Protein AF-A0AAE2Y1X1-F1 (afdb_monomer_lite)

Structure (mmCIF, N/CA/C/O backbone):
data_AF-A0AAE2Y1X1-F1
#
_entry.id   AF-A0AAE2Y1X1-F1
#
loop_
_atom_site.group_PDB
_atom_site.id
_atom_site.type_symbol
_atom_site.label_atom_id
_atom_site.label_alt_id
_atom_site.label_comp_id
_atom_site.label_asym_id
_atom_site.label_entity_id
_atom_site.label_seq_id
_atom_site.pdbx_PDB_ins_code
_atom_site.Cartn_x
_atom_site.Cartn_y
_atom_site.Cartn_z
_atom_site.occupancy
_atom_site.B_iso_or_equiv
_atom_site.auth_seq_id
_atom_site.auth_comp_id
_atom_site.auth_asym_id
_atom_site.auth_atom_id
_atom_site.pdbx_PDB_model_num
ATOM 1 N N . MET A 1 1 ? -14.591 5.695 -1.177 1.00 45.69 1 MET A N 1
ATOM 2 C CA . MET A 1 1 ? -13.994 4.450 -1.699 1.00 45.69 1 MET A CA 1
ATOM 3 C C . MET A 1 1 ? -14.751 3.327 -1.043 1.00 45.69 1 MET A C 1
ATOM 5 O O . MET A 1 1 ? -14.670 3.213 0.176 1.00 45.69 1 MET A O 1
ATOM 9 N N . ASP A 1 2 ? -15.516 2.569 -1.817 1.00 60.25 2 ASP A N 1
ATOM 10 C CA . ASP A 1 2 ? -16.174 1.375 -1.295 1.00 60.25 2 ASP A CA 1
ATOM 11 C C . ASP A 1 2 ? -15.090 0.393 -0.836 1.00 60.25 2 ASP A C 1
ATOM 13 O O . ASP A 1 2 ? -14.048 0.282 -1.479 1.00 60.25 2 ASP A O 1
ATOM 17 N N . GLY A 1 3 ? -15.280 -0.240 0.322 1.00 69.50 3 GLY A N 1
ATOM 18 C CA . GLY A 1 3 ? -14.400 -1.310 0.797 1.00 69.50 3 GLY A CA 1
ATOM 19 C C . GLY A 1 3 ? -13.043 -0.896 1.380 1.00 69.50 3 GLY A C 1
ATOM 20 O O . GLY A 1 3 ? -12.193 -1.764 1.552 1.00 69.50 3 GLY A O 1
ATOM 21 N N . ALA A 1 4 ? -12.792 0.377 1.705 1.00 80.62 4 ALA A N 1
ATOM 22 C CA . ALA A 1 4 ? -11.567 0.742 2.423 1.00 80.62 4 ALA A CA 1
ATOM 23 C C . ALA A 1 4 ? -11.585 0.177 3.858 1.00 80.62 4 ALA A C 1
ATOM 25 O O . ALA A 1 4 ? -12.526 0.404 4.612 1.00 80.62 4 ALA A O 1
ATOM 26 N N . LEU A 1 5 ? -10.513 -0.510 4.263 1.00 89.88 5 LEU A N 1
ATOM 27 C CA . LEU A 1 5 ? -10.330 -0.973 5.645 1.00 89.88 5 LEU A CA 1
ATOM 28 C C . LEU A 1 5 ? -9.773 0.121 6.560 1.00 89.88 5 LEU A C 1
ATOM 30 O O . LEU A 1 5 ? -9.231 -0.202 7.597 1.00 89.88 5 LEU A O 1
ATOM 34 N N . LEU A 1 6 ? -9.839 1.390 6.166 1.00 89.06 6 LEU A N 1
ATOM 35 C CA . LEU A 1 6 ? -9.292 2.540 6.881 1.00 89.06 6 LEU A CA 1
ATOM 36 C C . LEU A 1 6 ? -10.053 3.799 6.451 1.00 89.06 6 LEU A C 1
ATOM 38 O O . LEU A 1 6 ? -10.408 3.902 5.272 1.00 89.06 6 LEU A O 1
ATOM 42 N N . PRO A 1 7 ? -10.196 4.809 7.328 1.00 88.25 7 PRO A N 1
ATOM 43 C CA . PRO A 1 7 ? -10.605 6.142 6.900 1.00 88.25 7 PRO A CA 1
ATOM 44 C C . PRO A 1 7 ? -9.645 6.722 5.855 1.00 88.25 7 PRO A C 1
ATOM 46 O O . PRO A 1 7 ? -8.428 6.478 5.882 1.00 88.25 7 PRO A O 1
ATOM 49 N N . LEU A 1 8 ? -10.174 7.537 4.944 1.00 83.62 8 LEU A N 1
ATOM 50 C CA . LEU A 1 8 ? -9.336 8.271 4.005 1.00 83.62 8 LEU A CA 1
ATOM 51 C C . LEU A 1 8 ? -8.667 9.441 4.727 1.00 83.62 8 LEU A C 1
ATOM 53 O O . LEU A 1 8 ? -9.225 10.033 5.648 1.00 83.62 8 LEU A O 1
ATOM 57 N N . ALA A 1 9 ? -7.477 9.833 4.272 1.00 82.19 9 ALA A N 1
ATOM 58 C CA . ALA A 1 9 ? -6.801 11.010 4.821 1.00 82.19 9 ALA A CA 1
ATOM 59 C C . ALA A 1 9 ? -7.646 12.292 4.690 1.00 82.19 9 ALA A C 1
ATOM 61 O O . ALA A 1 9 ? -7.560 13.165 5.547 1.00 82.19 9 ALA A O 1
ATOM 62 N N . SER A 1 10 ? -8.487 12.379 3.653 1.00 84.19 10 SER A N 1
ATOM 63 C CA . SER A 1 10 ? -9.449 13.468 3.450 1.00 84.19 10 SER A CA 1
ATOM 64 C C . SER A 1 10 ? -10.576 13.500 4.478 1.00 84.19 10 SER A C 1
ATOM 66 O O . SER A 1 10 ? -11.182 14.549 4.668 1.00 84.19 10 SER A O 1
ATOM 68 N N . ASP A 1 11 ? -10.863 12.371 5.127 1.00 87.00 11 ASP A N 1
ATOM 69 C CA . ASP A 1 11 ? -11.962 12.256 6.088 1.00 87.00 11 ASP A CA 1
ATOM 70 C C . ASP A 1 11 ? -11.542 12.743 7.478 1.00 87.00 11 ASP A C 1
ATOM 72 O O . ASP A 1 11 ? -12.390 12.936 8.349 1.00 87.00 11 ASP A O 1
ATOM 76 N N . ARG A 1 12 ? -10.235 12.945 7.699 1.00 90.00 12 ARG A N 1
ATOM 77 C CA . ARG A 1 12 ? -9.686 13.434 8.961 1.00 90.00 12 ARG A CA 1
ATOM 78 C C . ARG A 1 12 ? -9.940 14.942 9.087 1.00 90.00 12 ARG A C 1
ATOM 80 O O . ARG A 1 12 ? -9.318 15.726 8.368 1.00 90.00 12 ARG A O 1
ATOM 87 N N . PRO A 1 13 ? -10.808 15.386 10.010 1.00 92.06 13 PRO A N 1
ATOM 88 C CA . PRO A 1 13 ? -11.173 16.791 10.110 1.00 92.06 13 PRO A CA 1
ATOM 89 C C . PRO A 1 13 ? -10.088 17.611 10.818 1.00 92.06 13 PRO A C 1
ATOM 91 O O . PRO A 1 13 ? -9.461 17.150 11.771 1.00 92.06 13 PRO A O 1
ATOM 94 N N . SER A 1 14 ? -9.935 18.874 10.414 1.00 89.88 14 SER A N 1
ATOM 95 C CA . SER A 1 14 ? -9.089 19.850 11.123 1.00 89.88 14 SER A CA 1
ATOM 96 C C . SER A 1 14 ? -9.790 20.484 12.332 1.00 89.88 14 SER A C 1
ATOM 98 O O . SER A 1 14 ? -9.133 20.994 13.233 1.00 89.88 14 SER A O 1
ATOM 100 N N . SER A 1 15 ? -11.129 20.476 12.357 1.00 93.94 15 SER A N 1
ATOM 101 C CA . SER A 1 15 ? -11.924 21.050 13.450 1.00 93.94 15 SER A CA 1
ATOM 102 C C . SER A 1 15 ? -11.880 20.151 14.693 1.00 93.94 15 SER A C 1
ATOM 104 O O . SER A 1 15 ? -12.284 18.990 14.590 1.00 93.94 15 SER A O 1
ATOM 106 N N . PRO A 1 16 ? -11.505 20.668 15.881 1.00 91.12 16 PRO A N 1
ATOM 107 C CA . PRO A 1 16 ? -11.473 19.880 17.117 1.00 91.12 16 PRO A CA 1
ATOM 108 C C . PRO A 1 16 ? -12.822 19.244 17.483 1.00 91.12 16 PRO A C 1
ATOM 110 O O . PRO A 1 16 ? -12.874 18.129 17.998 1.00 91.12 16 PRO A O 1
ATOM 113 N N . LEU A 1 17 ? -13.933 19.931 17.189 1.00 92.62 17 LEU A N 1
ATOM 114 C CA . LEU A 1 17 ? -15.278 19.422 17.465 1.00 92.62 17 LEU A CA 1
ATOM 115 C C . LEU A 1 17 ? -15.610 18.207 16.590 1.00 92.62 17 LEU A C 1
ATOM 117 O O . LEU A 1 17 ? -16.161 17.218 17.074 1.00 92.62 17 LEU A O 1
ATOM 121 N N . LEU A 1 18 ? -15.273 18.279 15.300 1.00 94.00 18 LEU A N 1
ATOM 122 C CA . LEU A 1 18 ? -15.485 17.175 14.365 1.00 94.00 18 LEU A CA 1
ATOM 123 C C . LEU A 1 18 ? -14.487 16.043 14.604 1.00 94.00 18 LEU A C 1
ATOM 125 O O . LEU A 1 18 ? -14.841 14.881 14.417 1.00 94.00 18 LEU A O 1
ATOM 129 N N . PHE A 1 19 ? -13.283 16.363 15.081 1.00 92.94 19 PHE A N 1
ATOM 130 C CA . PHE A 1 19 ? -12.273 15.370 15.427 1.00 92.94 19 PHE A CA 1
ATOM 131 C C . PHE A 1 19 ? -12.780 14.390 16.489 1.00 92.94 19 PHE A C 1
ATOM 133 O O . PHE A 1 19 ? -12.656 13.188 16.295 1.00 92.94 19 PHE A O 1
ATOM 140 N N . LYS A 1 20 ? -13.497 14.862 17.518 1.00 93.12 20 LYS A N 1
ATOM 141 C CA . LYS A 1 20 ? -14.139 13.971 18.509 1.00 93.12 20 LYS A CA 1
ATOM 142 C C . LYS A 1 20 ? -15.108 12.961 17.886 1.00 93.12 20 LYS A C 1
ATOM 144 O O . LYS A 1 20 ? -15.224 11.830 18.350 1.00 93.12 20 LYS A O 1
ATOM 149 N N . LYS A 1 21 ? -15.834 13.355 16.834 1.00 94.31 21 LYS A N 1
ATOM 150 C CA . LYS A 1 21 ? -16.718 12.433 16.099 1.00 94.31 21 LYS A CA 1
ATOM 151 C C . LYS A 1 21 ? -15.908 11.453 15.251 1.00 94.31 21 LYS A C 1
ATOM 153 O O . LYS A 1 21 ? -16.242 10.273 15.209 1.00 94.31 21 LYS A O 1
ATOM 158 N N . TYR A 1 22 ? -14.837 11.926 14.622 1.00 94.38 22 TYR A N 1
ATOM 159 C CA . TYR A 1 22 ? -13.900 11.094 13.870 1.00 94.38 22 TYR A CA 1
ATOM 160 C C . TYR A 1 22 ? -13.203 10.048 14.760 1.00 94.38 22 TYR A C 1
ATOM 162 O O . TYR A 1 22 ? -13.084 8.896 14.354 1.00 94.38 22 TYR A O 1
ATOM 170 N N . GLU A 1 23 ? -12.857 10.372 16.008 1.00 93.94 23 GLU A N 1
ATOM 171 C CA . GLU A 1 23 ? -12.322 9.392 16.967 1.00 93.94 23 GLU A CA 1
ATOM 172 C C . GLU A 1 23 ? -13.289 8.223 17.211 1.00 93.94 23 GLU A C 1
ATOM 174 O O . GLU A 1 23 ? -12.863 7.083 17.385 1.00 93.94 23 GLU A O 1
ATOM 179 N N . ASN A 1 24 ? -14.603 8.465 17.182 1.00 94.88 24 ASN A N 1
ATOM 180 C CA . ASN A 1 24 ? -15.582 7.382 17.284 1.00 94.88 24 ASN A CA 1
ATOM 181 C C . ASN A 1 24 ? -15.581 6.493 16.034 1.00 94.88 24 ASN A C 1
ATOM 183 O O . ASN A 1 24 ? -15.725 5.280 16.159 1.00 94.88 24 ASN A O 1
ATOM 187 N N . VAL A 1 25 ? -15.367 7.066 14.846 1.00 94.12 25 VAL A N 1
ATOM 188 C CA . VAL A 1 25 ? -15.192 6.294 13.605 1.00 94.12 25 VAL A CA 1
ATOM 189 C C . VAL A 1 25 ? -13.949 5.412 13.706 1.00 94.12 25 VAL A C 1
ATOM 191 O O . VAL A 1 25 ? -14.024 4.217 13.436 1.00 94.12 25 VAL A O 1
ATOM 194 N N . ILE A 1 26 ? -12.833 5.965 14.181 1.00 94.69 26 ILE A N 1
ATOM 195 C CA . ILE A 1 26 ? -11.598 5.215 14.436 1.00 94.69 26 ILE A CA 1
ATOM 196 C C . ILE A 1 26 ? -11.845 4.039 15.392 1.00 94.69 26 ILE A C 1
ATOM 198 O O . ILE A 1 26 ? -11.485 2.905 15.079 1.00 94.69 26 ILE A O 1
ATOM 202 N N . LYS A 1 27 ? -12.549 4.265 16.507 1.00 95.19 27 LYS A N 1
ATOM 203 C CA . LYS A 1 27 ? -12.915 3.197 17.455 1.00 95.19 27 LYS A CA 1
ATOM 204 C C . LYS A 1 27 ? -13.771 2.098 16.818 1.00 95.19 27 LYS A C 1
ATOM 206 O O . LYS A 1 27 ? -13.637 0.936 17.197 1.00 95.19 27 LYS A O 1
ATOM 211 N N . LEU A 1 28 ? -14.640 2.434 15.863 1.00 95.50 28 LEU A N 1
ATOM 212 C CA . LEU A 1 28 ? -15.429 1.439 15.128 1.00 95.50 28 LEU A CA 1
ATOM 213 C C . LEU A 1 28 ? -14.548 0.567 14.225 1.00 95.50 28 LEU A C 1
ATOM 215 O O . LEU A 1 28 ? -14.726 -0.652 14.224 1.00 95.50 28 LEU A O 1
ATOM 219 N N . TYR A 1 29 ? -13.569 1.154 13.528 1.00 94.75 29 TYR A N 1
ATOM 220 C CA . TYR A 1 29 ? -12.572 0.393 12.764 1.00 94.75 29 TYR A CA 1
ATOM 221 C C . TYR A 1 29 ? -11.771 -0.547 13.668 1.00 94.75 29 TYR A C 1
ATOM 223 O O . TYR A 1 29 ? -11.677 -1.740 13.394 1.00 94.75 29 TYR A O 1
ATOM 231 N N . GLU A 1 30 ? -11.260 -0.052 14.794 1.00 95.38 30 GLU A N 1
ATOM 232 C CA . GLU A 1 30 ? -10.505 -0.893 15.727 1.00 95.38 30 GLU A CA 1
ATOM 233 C C . GLU A 1 30 ? -11.345 -2.020 16.332 1.00 95.38 30 GLU A C 1
ATOM 235 O O . GLU A 1 30 ? -10.853 -3.133 16.520 1.00 95.38 30 GLU A O 1
ATOM 240 N N . LYS A 1 31 ? -12.627 -1.759 16.618 1.00 96.88 31 LYS A N 1
ATOM 241 C CA . LYS A 1 31 ? -13.560 -2.797 17.063 1.00 96.88 31 LYS A CA 1
ATOM 242 C C . LYS A 1 31 ? -13.741 -3.867 15.986 1.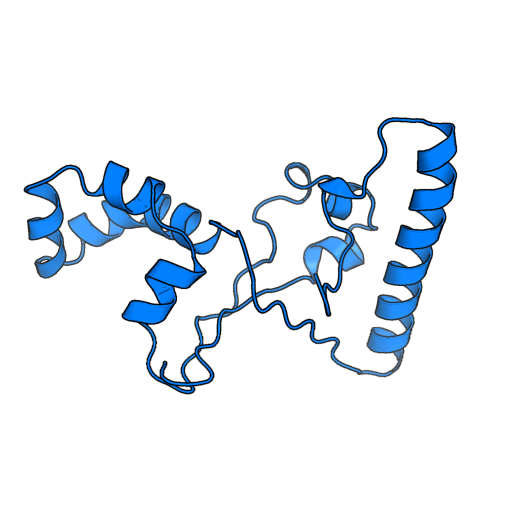00 96.88 31 LYS A C 1
ATOM 244 O O . LYS A 1 31 ? -13.716 -5.049 16.320 1.00 96.88 31 LYS A O 1
ATOM 249 N N . LEU A 1 32 ? -13.887 -3.473 14.720 1.00 95.50 32 LEU A N 1
ATOM 250 C CA . LEU A 1 32 ? -13.969 -4.403 13.591 1.00 95.50 32 LEU A CA 1
ATOM 251 C C . LEU A 1 32 ? -12.701 -5.263 13.485 1.00 95.50 32 LEU A C 1
ATOM 253 O O . LEU A 1 32 ? -12.807 -6.485 13.359 1.00 95.50 32 LEU A O 1
ATOM 257 N N . TYR A 1 33 ? -11.515 -4.655 13.589 1.00 95.81 33 TYR A N 1
ATOM 258 C CA . TYR A 1 33 ? -10.249 -5.394 13.551 1.00 95.81 33 TYR A CA 1
ATOM 259 C C . TYR A 1 33 ? -10.141 -6.382 14.706 1.00 95.81 33 TYR A C 1
ATOM 261 O O . TYR A 1 33 ? -9.799 -7.542 14.484 1.00 95.81 33 TYR A O 1
ATOM 269 N N . LYS A 1 34 ? -10.481 -5.945 15.924 1.00 96.56 34 LYS A N 1
ATOM 270 C CA . LYS A 1 34 ? -10.449 -6.798 17.110 1.00 96.56 34 LYS A CA 1
ATOM 271 C C . LYS A 1 34 ? -11.380 -7.995 16.963 1.00 96.56 34 LYS A C 1
ATOM 273 O O . LYS A 1 34 ? -10.925 -9.119 17.116 1.00 9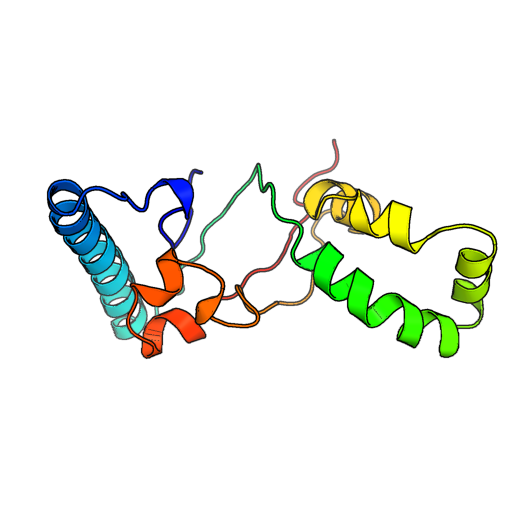6.56 34 LYS A O 1
ATOM 278 N N . VAL A 1 35 ? -12.650 -7.766 16.627 1.00 97.94 35 VAL A N 1
ATOM 279 C CA . VAL A 1 35 ? -13.629 -8.852 16.456 1.00 97.94 35 VAL A CA 1
ATOM 280 C C . VAL A 1 35 ? -13.164 -9.834 15.385 1.00 97.94 35 VAL A C 1
ATOM 282 O O . VAL A 1 35 ? -13.236 -11.040 15.594 1.00 97.94 35 VAL A O 1
ATOM 285 N N . SER A 1 36 ? -12.637 -9.340 14.266 1.00 96.62 36 SER A N 1
ATOM 286 C CA . SER A 1 36 ? -12.159 -10.210 13.188 1.00 96.62 36 SER A CA 1
ATOM 287 C C . SER A 1 36 ? -10.937 -11.020 13.621 1.00 96.62 36 SER A C 1
ATOM 289 O O . SER A 1 36 ? -10.906 -12.233 13.433 1.00 96.62 36 SER A O 1
ATOM 291 N N . SER A 1 37 ? -9.974 -10.378 14.289 1.00 95.62 37 SER A N 1
ATOM 292 C CA . SER A 1 37 ? -8.778 -11.035 14.825 1.00 95.62 37 SER A CA 1
ATOM 293 C C . SER A 1 37 ? -9.118 -12.092 15.876 1.00 95.62 37 SER A C 1
ATOM 295 O O . SER A 1 37 ? -8.555 -13.181 15.826 1.00 95.62 37 SER A O 1
ATOM 297 N N . ASP A 1 38 ? -10.029 -11.793 16.804 1.00 97.69 38 ASP A N 1
ATOM 298 C CA . ASP A 1 38 ? -10.441 -12.710 17.875 1.00 97.69 38 ASP A CA 1
ATOM 299 C C . ASP A 1 38 ? -11.146 -13.964 17.315 1.00 97.69 38 ASP A C 1
ATOM 301 O O . ASP A 1 38 ? -11.124 -15.015 17.947 1.00 97.69 38 ASP A O 1
ATOM 305 N N . ASN A 1 39 ? -11.744 -13.867 16.121 1.00 98.00 39 ASN A N 1
ATOM 306 C CA . ASN A 1 39 ? -12.466 -14.960 15.460 1.00 98.00 39 ASN A CA 1
ATOM 307 C C . ASN A 1 39 ? -11.687 -15.601 14.297 1.00 98.00 39 ASN A C 1
ATOM 309 O O . ASN A 1 39 ? -12.248 -16.409 13.560 1.00 98.00 39 ASN A O 1
ATOM 313 N N . GLY A 1 40 ? -10.417 -15.236 14.085 1.00 96.44 40 GLY A N 1
ATOM 314 C CA . GLY A 1 40 ? -9.617 -15.766 12.973 1.00 96.44 40 GLY A CA 1
ATOM 315 C C . GLY A 1 40 ? -10.142 -15.384 11.581 1.00 96.44 40 GLY A C 1
ATOM 316 O O . GLY A 1 40 ? -9.881 -16.085 10.606 1.00 96.44 40 GLY A O 1
ATOM 317 N N . VAL A 1 41 ? -10.889 -14.283 11.475 1.00 96.94 41 VAL A N 1
ATOM 318 C CA . VAL A 1 41 ? -11.462 -13.783 10.222 1.00 96.94 41 VAL A CA 1
ATOM 319 C C . VAL A 1 41 ? -10.494 -12.803 9.565 1.00 96.94 41 VAL A C 1
ATOM 321 O O . VAL A 1 41 ? -10.106 -11.792 10.154 1.00 96.94 41 VAL A O 1
ATOM 324 N N . LEU A 1 42 ? -10.134 -13.077 8.310 1.00 93.69 42 LEU A N 1
ATOM 325 C CA . LEU A 1 42 ? -9.349 -12.157 7.495 1.00 93.69 42 LEU A CA 1
ATOM 326 C C . LEU A 1 42 ? -10.248 -11.056 6.922 1.00 93.69 42 LEU A C 1
ATOM 328 O O . LEU A 1 42 ? -11.193 -11.333 6.185 1.00 93.69 42 LEU A O 1
ATOM 332 N N . LEU A 1 43 ? -9.917 -9.799 7.215 1.00 94.62 43 LEU A N 1
ATOM 333 C CA . LEU A 1 43 ? -10.562 -8.645 6.596 1.00 94.62 43 LEU A CA 1
ATOM 334 C C . LEU A 1 43 ? -9.893 -8.315 5.265 1.00 94.62 43 LEU A C 1
ATOM 336 O O . LEU A 1 43 ? -8.680 -8.109 5.206 1.00 94.62 43 LEU A O 1
ATOM 340 N N . VAL A 1 44 ? -10.700 -8.209 4.211 1.00 92.56 44 VAL A N 1
ATOM 341 C CA . VAL A 1 44 ? -10.240 -7.834 2.872 1.00 92.56 44 VAL A CA 1
ATOM 342 C C . VAL A 1 44 ? -11.057 -6.649 2.380 1.00 92.56 44 VAL A C 1
ATOM 344 O O . VAL A 1 44 ? -12.279 -6.718 2.280 1.00 92.56 44 VAL A O 1
ATOM 347 N N . GLY A 1 45 ? -10.360 -5.557 2.079 1.00 91.31 45 GLY A N 1
ATOM 348 C CA . GLY A 1 45 ? -10.930 -4.379 1.443 1.00 91.31 45 GLY A CA 1
ATOM 349 C C . GLY A 1 45 ? -10.605 -4.349 -0.040 1.00 91.31 45 GLY A C 1
ATOM 350 O O . GLY A 1 45 ? -9.460 -4.594 -0.421 1.00 91.31 45 GLY A O 1
ATOM 351 N N . VAL A 1 46 ? -11.590 -4.032 -0.878 1.00 90.38 46 VAL A N 1
ATOM 352 C CA . VAL A 1 46 ? -11.416 -3.954 -2.334 1.00 90.38 46 VAL A CA 1
ATOM 353 C C . VAL A 1 46 ? -11.631 -2.521 -2.786 1.00 90.38 46 VAL A C 1
ATOM 355 O O . VAL A 1 46 ? -12.721 -1.987 -2.639 1.00 90.38 46 VAL A O 1
ATOM 358 N N . VAL A 1 47 ? -10.597 -1.912 -3.370 1.00 88.31 47 VAL A N 1
ATOM 359 C CA . VAL A 1 47 ? -10.635 -0.535 -3.875 1.00 88.31 47 VAL A CA 1
ATOM 360 C C . VAL A 1 47 ? -10.421 -0.549 -5.387 1.00 88.31 47 VAL A C 1
ATOM 362 O O . VAL A 1 47 ? -9.319 -0.832 -5.849 1.00 88.31 47 VAL A O 1
ATOM 365 N N . LYS A 1 48 ? -11.466 -0.225 -6.155 1.00 82.94 48 LYS A N 1
ATOM 366 C CA . LYS A 1 48 ? -11.433 -0.233 -7.629 1.00 82.94 48 LYS A CA 1
ATOM 367 C C . LYS A 1 48 ? -10.702 0.986 -8.209 1.00 82.94 48 LYS A C 1
ATOM 369 O O . LYS A 1 48 ? -9.743 0.834 -8.956 1.00 82.94 48 LYS A O 1
ATOM 374 N N . ASP A 1 49 ? -11.086 2.191 -7.785 1.00 81.38 49 ASP A N 1
ATOM 375 C CA . ASP A 1 49 ? -10.528 3.453 -8.297 1.00 81.38 49 ASP A CA 1
ATOM 376 C C . ASP A 1 49 ? -9.425 4.005 -7.392 1.00 81.38 49 ASP A C 1
ATOM 378 O O . ASP A 1 49 ? -9.505 5.105 -6.829 1.00 81.38 49 ASP A O 1
ATOM 382 N N . SER A 1 50 ? -8.371 3.209 -7.214 1.00 83.44 50 SER A N 1
ATOM 383 C CA . SER A 1 50 ? -7.210 3.651 -6.448 1.00 83.44 50 SER A CA 1
ATOM 384 C C . SER A 1 50 ? -6.475 4.784 -7.169 1.00 83.44 50 SER A C 1
ATOM 386 O O . SER A 1 50 ? -6.091 4.672 -8.332 1.00 83.44 50 SER A O 1
ATOM 388 N N . ARG A 1 51 ? -6.228 5.880 -6.443 1.00 83.12 51 ARG A N 1
ATOM 389 C CA . ARG A 1 51 ? -5.359 6.995 -6.870 1.00 83.12 51 ARG A CA 1
ATOM 390 C C . ARG A 1 51 ? -3.944 6.888 -6.285 1.00 83.12 51 ARG A C 1
ATOM 392 O O . ARG A 1 51 ? -3.228 7.882 -6.221 1.00 83.12 51 ARG A O 1
ATOM 399 N N . SER A 1 52 ? -3.571 5.708 -5.795 1.00 84.75 52 SER A N 1
ATOM 400 C CA . SER A 1 52 ? -2.275 5.461 -5.167 1.00 84.75 52 SER A CA 1
ATOM 401 C C . SER A 1 52 ? -1.111 5.563 -6.163 1.00 84.75 52 SER A C 1
ATOM 403 O O . SER A 1 52 ? -1.241 5.240 -7.345 1.00 84.75 52 SER A O 1
ATOM 405 N N . THR A 1 53 ? 0.041 5.986 -5.642 1.00 88.81 53 THR A N 1
ATOM 406 C CA . THR A 1 53 ? 1.350 5.996 -6.317 1.00 88.81 53 THR A CA 1
ATOM 407 C C . THR A 1 53 ? 2.413 5.239 -5.504 1.00 88.81 53 THR A C 1
ATOM 409 O O . THR A 1 53 ? 3.609 5.428 -5.699 1.00 88.81 53 THR A O 1
ATOM 412 N N . ARG A 1 54 ? 2.001 4.399 -4.547 1.00 86.50 54 ARG A N 1
ATOM 413 C CA . ARG A 1 54 ? 2.882 3.656 -3.628 1.00 86.50 54 ARG A CA 1
ATOM 414 C C . ARG A 1 54 ? 3.795 2.665 -4.342 1.00 86.50 54 ARG A C 1
ATOM 416 O O . ARG A 1 54 ? 4.982 2.583 -4.017 1.00 86.50 54 ARG A O 1
ATOM 423 N N . PHE A 1 55 ? 3.254 1.904 -5.292 1.00 90.56 55 PHE A N 1
ATOM 424 C CA . PHE A 1 55 ? 4.058 0.972 -6.081 1.00 90.56 55 PHE A CA 1
ATOM 425 C C . PHE A 1 55 ? 5.085 1.754 -6.898 1.00 90.56 55 PHE A C 1
ATOM 427 O O . PHE A 1 55 ? 6.276 1.453 -6.857 1.00 90.56 55 PHE A O 1
ATOM 434 N N . ILE A 1 56 ? 4.642 2.830 -7.546 1.00 92.25 56 ILE A N 1
ATOM 435 C CA . ILE A 1 56 ? 5.495 3.736 -8.316 1.00 92.25 56 ILE A CA 1
ATOM 436 C C . ILE A 1 56 ? 6.583 4.400 -7.461 1.00 92.25 56 ILE A C 1
ATOM 438 O O . ILE A 1 56 ? 7.722 4.526 -7.910 1.00 92.25 56 ILE A O 1
ATOM 442 N N . GLN A 1 57 ? 6.290 4.789 -6.220 1.00 89.50 57 GLN A N 1
ATOM 443 C CA . GLN A 1 57 ? 7.283 5.323 -5.278 1.00 89.50 57 GLN A CA 1
ATOM 444 C C . GLN A 1 57 ? 8.350 4.277 -4.938 1.00 89.50 57 GLN A C 1
ATOM 446 O O . GLN A 1 57 ? 9.545 4.580 -4.943 1.00 89.50 57 GLN A O 1
ATOM 451 N N . THR A 1 58 ? 7.926 3.034 -4.700 1.00 89.31 58 THR A N 1
ATOM 452 C CA . THR A 1 58 ? 8.837 1.911 -4.451 1.00 89.31 58 THR A CA 1
ATOM 453 C C . THR A 1 58 ? 9.710 1.646 -5.675 1.00 89.31 58 THR A C 1
ATOM 455 O O . THR A 1 58 ? 10.935 1.582 -5.556 1.00 89.31 58 THR A O 1
ATOM 458 N N . LEU A 1 59 ? 9.101 1.576 -6.861 1.00 91.19 59 LEU A N 1
ATOM 459 C CA . LEU A 1 59 ? 9.805 1.399 -8.126 1.00 91.19 59 LEU A CA 1
ATOM 460 C C . LEU A 1 59 ? 10.791 2.542 -8.382 1.00 91.19 59 LEU A C 1
ATOM 462 O O . LEU A 1 59 ? 11.925 2.279 -8.751 1.00 91.19 59 LEU A O 1
ATOM 466 N N . SER A 1 60 ? 10.416 3.795 -8.112 1.00 92.38 60 SER A N 1
ATOM 467 C CA . SER A 1 60 ? 11.298 4.963 -8.271 1.00 92.38 60 SER A CA 1
ATOM 468 C C . SER A 1 60 ? 12.578 4.842 -7.444 1.00 92.38 60 SER A C 1
ATOM 470 O O . SER A 1 60 ? 13.652 5.220 -7.909 1.00 92.38 60 SER A O 1
ATOM 472 N N . ARG A 1 61 ? 12.476 4.305 -6.220 1.00 91.44 61 ARG A N 1
ATOM 473 C CA . ARG A 1 61 ? 13.628 4.075 -5.335 1.00 91.44 61 ARG A CA 1
ATOM 474 C C . ARG A 1 61 ? 14.484 2.896 -5.797 1.00 91.44 61 ARG A C 1
ATOM 476 O O . ARG A 1 61 ? 15.703 2.946 -5.664 1.00 91.44 61 ARG A O 1
ATOM 483 N N . LEU A 1 62 ? 13.857 1.841 -6.315 1.00 92.31 62 LEU A N 1
ATOM 484 C CA . LEU A 1 62 ? 14.550 0.620 -6.732 1.00 92.31 62 LEU A CA 1
ATOM 485 C C . LEU A 1 62 ? 15.131 0.704 -8.146 1.00 92.31 62 LEU A C 1
ATOM 487 O O . LEU A 1 62 ? 16.149 0.071 -8.407 1.00 92.31 62 LEU A O 1
ATOM 491 N N . ALA A 1 63 ? 14.538 1.489 -9.044 1.00 94.00 63 ALA A N 1
ATOM 492 C CA . ALA A 1 63 ? 14.905 1.540 -10.457 1.00 94.00 63 ALA A CA 1
ATOM 493 C C . ALA A 1 63 ? 16.404 1.808 -10.692 1.00 94.00 63 ALA A C 1
ATOM 495 O O . ALA A 1 63 ? 17.001 1.042 -11.444 1.00 94.00 63 ALA A O 1
ATOM 496 N N . PRO A 1 64 ? 17.073 2.768 -10.016 1.00 93.06 64 PRO A N 1
ATOM 497 C CA . PRO A 1 64 ? 18.514 2.960 -10.192 1.00 93.06 64 PRO A CA 1
ATOM 498 C C . PRO A 1 64 ? 19.340 1.721 -9.813 1.00 93.06 64 PRO A C 1
ATOM 500 O O . PRO A 1 64 ? 20.349 1.428 -10.446 1.00 93.06 64 PRO A O 1
ATOM 503 N N . LEU A 1 65 ? 18.907 0.979 -8.788 1.00 94.69 65 LEU A N 1
ATOM 504 C CA . LEU A 1 65 ? 19.578 -0.242 -8.337 1.00 94.69 65 LEU A CA 1
ATOM 505 C C . LEU A 1 65 ? 19.346 -1.400 -9.312 1.00 94.69 65 LEU A C 1
ATOM 507 O O . LEU A 1 65 ? 20.255 -2.194 -9.534 1.00 94.69 65 LEU A O 1
ATOM 511 N N . LEU A 1 66 ? 18.140 -1.494 -9.876 1.00 94.19 66 LEU A N 1
ATOM 512 C CA . LEU A 1 66 ? 17.775 -2.519 -10.854 1.00 94.19 66 LEU A CA 1
ATOM 513 C C . LEU A 1 66 ? 18.492 -2.296 -12.187 1.00 94.19 66 LEU A C 1
ATOM 515 O O . LEU A 1 66 ? 19.069 -3.240 -12.712 1.00 94.19 66 LEU A O 1
ATOM 519 N N . ILE A 1 67 ? 18.545 -1.056 -12.680 1.00 95.00 67 ILE A N 1
ATOM 520 C CA . ILE A 1 67 ? 19.23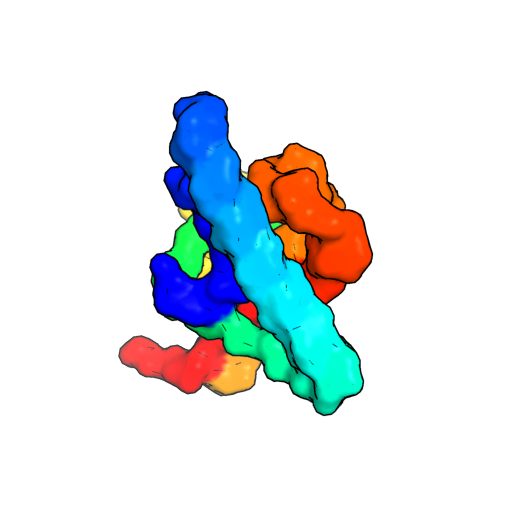8 -0.692 -13.929 1.00 95.00 67 ILE A CA 1
ATOM 521 C C . ILE A 1 67 ? 20.729 -1.053 -13.873 1.00 95.00 67 ILE A C 1
ATOM 523 O O . ILE A 1 67 ? 21.298 -1.514 -14.855 1.00 95.00 67 ILE A O 1
ATOM 527 N N . ASN A 1 68 ? 21.365 -0.896 -12.711 1.00 92.50 68 ASN A N 1
ATOM 528 C CA . ASN A 1 68 ? 22.771 -1.265 -12.544 1.00 92.50 68 ASN A CA 1
ATOM 529 C C . ASN A 1 68 ? 23.005 -2.784 -12.485 1.00 92.50 68 ASN A C 1
ATOM 531 O O . ASN A 1 68 ? 24.143 -3.222 -12.641 1.00 92.50 68 ASN A O 1
ATOM 535 N N . LYS A 1 69 ? 21.963 -3.580 -12.214 1.00 95.50 69 LYS A N 1
ATOM 536 C CA . LYS A 1 69 ? 22.050 -5.039 -12.037 1.00 95.50 69 LYS A CA 1
ATOM 537 C C . LYS A 1 69 ? 21.531 -5.842 -13.229 1.00 95.50 69 LYS A C 1
ATOM 539 O O . LYS A 1 69 ? 21.924 -6.993 -13.371 1.00 95.50 69 LYS A O 1
ATOM 544 N N . VAL A 1 70 ? 20.636 -5.267 -14.026 1.00 95.81 70 VAL A N 1
ATOM 545 C CA . VAL A 1 70 ? 19.942 -5.930 -15.135 1.00 95.81 70 VAL A CA 1
ATOM 546 C C . VAL A 1 70 ? 20.322 -5.202 -16.418 1.00 95.81 70 VAL A C 1
ATOM 548 O O . VAL A 1 70 ? 19.965 -4.036 -16.590 1.00 95.81 70 VAL A O 1
ATOM 551 N N . GLU A 1 71 ? 21.080 -5.868 -17.289 1.00 94.50 71 GLU A N 1
ATOM 552 C CA . GLU A 1 71 ? 21.663 -5.254 -18.491 1.00 94.50 71 GLU A CA 1
ATOM 553 C C . GLU A 1 71 ? 20.574 -4.729 -19.435 1.00 94.50 71 GLU A C 1
ATOM 555 O O . GLU A 1 71 ? 20.689 -3.628 -19.970 1.00 94.50 71 GLU A O 1
ATOM 560 N N . GLU A 1 72 ? 19.467 -5.460 -19.552 1.00 94.44 72 GLU A N 1
ATOM 561 C CA . GLU A 1 72 ? 18.308 -5.120 -20.377 1.00 94.44 72 GLU A CA 1
ATOM 562 C C . GLU A 1 72 ? 17.672 -3.788 -19.962 1.00 94.44 72 GLU A C 1
ATOM 564 O O . GLU A 1 72 ? 17.115 -3.079 -20.792 1.00 94.44 72 GLU A O 1
ATOM 569 N N . LEU A 1 73 ? 17.793 -3.392 -18.691 1.00 94.00 73 LEU A N 1
ATOM 570 C CA . LEU A 1 73 ? 17.235 -2.133 -18.198 1.00 94.00 73 LEU A CA 1
ATOM 571 C C . LEU A 1 73 ? 18.120 -0.918 -18.501 1.00 94.00 73 LEU A C 1
ATOM 573 O O . LEU A 1 73 ? 17.696 0.214 -18.252 1.00 94.00 73 LEU A O 1
ATOM 577 N N . ARG A 1 74 ? 19.336 -1.098 -19.034 1.00 93.56 74 ARG A N 1
ATOM 578 C CA . ARG A 1 74 ? 20.229 0.029 -19.353 1.00 93.56 74 ARG A CA 1
ATOM 579 C C . ARG A 1 74 ? 19.686 0.935 -20.446 1.00 93.56 74 ARG A C 1
ATOM 581 O O . ARG A 1 74 ? 20.001 2.123 -20.441 1.00 93.56 74 ARG A O 1
ATOM 588 N N . GLU A 1 75 ? 18.826 0.423 -21.322 1.00 93.50 75 GLU A N 1
ATOM 589 C CA . GLU A 1 75 ? 18.144 1.232 -22.337 1.00 93.50 75 GLU A CA 1
ATOM 590 C C . GLU A 1 75 ? 17.318 2.373 -21.725 1.00 93.50 75 GLU A C 1
ATOM 592 O O . GLU A 1 75 ? 17.185 3.435 -22.334 1.00 93.50 75 GLU A O 1
ATOM 597 N N . LEU A 1 76 ? 16.845 2.217 -20.481 1.00 93.25 76 LEU A N 1
ATOM 598 C CA . LEU A 1 76 ? 16.114 3.260 -19.757 1.00 93.25 76 LEU A CA 1
ATOM 599 C C . LEU A 1 76 ? 16.967 4.510 -19.509 1.00 93.25 76 LEU A C 1
ATOM 601 O O . LEU A 1 76 ? 16.413 5.586 -19.300 1.00 93.25 76 LEU A O 1
ATOM 605 N N . LEU A 1 77 ? 18.300 4.398 -19.544 1.00 93.69 77 LEU A N 1
ATOM 606 C CA . LEU A 1 77 ? 19.214 5.537 -19.406 1.00 93.69 77 LEU A CA 1
ATOM 607 C C . LEU A 1 77 ? 19.256 6.428 -20.658 1.00 93.69 77 LEU A C 1
ATOM 609 O O . LEU A 1 77 ? 19.793 7.531 -20.586 1.00 93.69 77 LEU A O 1
ATOM 613 N N . SER A 1 78 ? 18.683 5.985 -21.783 1.00 95.00 78 SER A N 1
ATOM 614 C CA . SER A 1 78 ? 18.594 6.783 -23.015 1.00 95.00 78 SER A CA 1
ATOM 615 C C . SER A 1 78 ? 17.577 7.931 -22.933 1.00 95.00 78 SER A C 1
ATOM 617 O O . SER A 1 78 ? 17.589 8.826 -23.777 1.00 95.00 78 SER A O 1
ATOM 619 N N . PHE A 1 79 ? 16.717 7.942 -21.910 1.00 94.56 79 PHE A N 1
ATOM 620 C CA . PHE A 1 79 ? 15.738 8.999 -21.659 1.00 94.56 79 PHE A CA 1
ATOM 621 C C . PHE A 1 79 ? 15.559 9.263 -20.157 1.00 94.56 79 PHE A C 1
ATOM 623 O O . PHE A 1 79 ? 16.093 8.564 -19.297 1.00 94.56 79 PHE A O 1
ATOM 630 N N . ASP A 1 80 ? 14.779 10.289 -19.810 1.00 94.62 80 ASP A N 1
ATOM 631 C CA . ASP A 1 80 ? 14.454 10.602 -18.414 1.00 94.62 80 ASP A CA 1
ATOM 632 C C . ASP A 1 80 ? 13.380 9.649 -17.855 1.00 94.62 80 ASP A C 1
ATOM 634 O O . ASP A 1 80 ? 12.223 10.020 -17.622 1.00 94.62 80 ASP A O 1
ATOM 638 N N . TYR A 1 81 ? 13.763 8.387 -17.639 1.00 93.62 81 TYR A N 1
ATOM 639 C CA . TYR A 1 81 ? 12.880 7.353 -17.094 1.00 93.62 81 TYR A CA 1
ATOM 640 C C . TYR A 1 81 ? 12.311 7.731 -15.721 1.00 93.62 81 TYR A C 1
ATOM 642 O O . TYR A 1 81 ? 11.187 7.355 -15.388 1.00 93.62 81 TYR A O 1
ATOM 650 N N . ARG A 1 82 ? 13.052 8.514 -14.923 1.00 93.19 82 ARG A N 1
ATOM 651 C CA . ARG A 1 82 ? 12.612 8.949 -13.589 1.00 93.19 82 ARG A CA 1
ATOM 652 C C . ARG A 1 82 ? 11.353 9.792 -13.692 1.00 93.19 82 ARG A C 1
ATOM 654 O O . ARG A 1 82 ? 10.402 9.555 -12.948 1.00 93.19 82 ARG A O 1
ATOM 661 N N . ARG A 1 83 ? 11.315 10.728 -14.641 1.00 93.69 83 ARG A N 1
ATOM 662 C CA . ARG A 1 83 ? 10.139 11.567 -14.891 1.00 93.69 83 ARG A CA 1
ATOM 663 C C . ARG A 1 83 ? 8.936 10.761 -15.373 1.00 93.69 83 ARG A C 1
ATOM 665 O O . ARG A 1 83 ? 7.811 11.090 -14.998 1.00 93.69 83 ARG A O 1
ATOM 672 N N . VAL A 1 84 ? 9.157 9.715 -16.171 1.00 91.69 84 VAL A N 1
ATOM 673 C CA . VAL A 1 84 ? 8.089 8.806 -16.624 1.00 91.69 84 VAL A CA 1
ATOM 674 C C . VAL A 1 84 ? 7.503 8.034 -15.443 1.00 91.69 84 VAL A C 1
ATOM 676 O O . VAL A 1 84 ? 6.289 8.064 -15.232 1.00 91.69 84 VAL A O 1
ATOM 679 N N . ILE A 1 85 ? 8.358 7.417 -14.621 1.00 92.06 85 ILE A N 1
ATOM 680 C CA . ILE A 1 85 ? 7.923 6.685 -13.427 1.00 92.06 85 ILE A CA 1
ATOM 681 C C . ILE A 1 85 ? 7.157 7.628 -12.489 1.00 92.06 85 ILE A C 1
ATOM 683 O O . ILE A 1 85 ? 6.023 7.333 -12.134 1.00 92.06 85 ILE A O 1
ATOM 687 N N . GLN A 1 86 ? 7.703 8.801 -12.156 1.00 90.00 86 GLN A N 1
ATOM 688 C CA . GLN A 1 86 ? 7.079 9.752 -11.220 1.00 90.00 86 GLN A CA 1
ATOM 689 C C . GLN A 1 86 ? 5.706 10.280 -1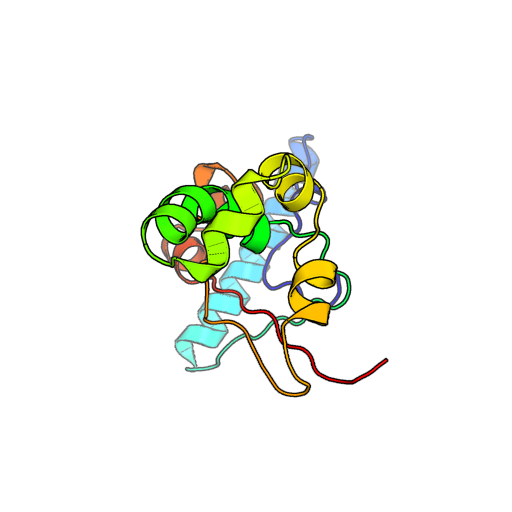1.662 1.00 90.00 86 GLN A C 1
ATOM 691 O O . GLN A 1 86 ? 4.920 10.716 -10.821 1.00 90.00 86 GLN A O 1
ATOM 696 N N . ARG A 1 87 ? 5.416 10.274 -12.966 1.00 91.56 87 ARG A N 1
ATOM 697 C CA . ARG A 1 87 ? 4.122 10.704 -13.519 1.00 91.56 87 ARG A CA 1
ATOM 698 C C . ARG A 1 87 ? 3.111 9.566 -13.655 1.00 91.56 87 ARG A C 1
ATOM 700 O O . ARG A 1 87 ? 1.947 9.837 -13.936 1.00 91.56 87 ARG A O 1
ATOM 707 N N . SER A 1 88 ? 3.539 8.325 -13.447 1.00 91.50 88 SER A N 1
ATOM 708 C CA . SER A 1 88 ? 2.690 7.142 -13.560 1.00 91.50 88 SER A CA 1
ATOM 709 C C . SER A 1 88 ? 1.859 6.924 -12.291 1.00 91.50 88 SER A C 1
ATOM 711 O O . SER A 1 88 ? 2.274 7.269 -11.182 1.00 91.50 88 SER A O 1
ATOM 713 N N . ARG A 1 89 ? 0.678 6.319 -12.442 1.00 91.56 89 ARG A N 1
ATOM 714 C CA . ARG A 1 89 ? -0.134 5.816 -11.319 1.00 91.56 89 ARG A CA 1
ATOM 715 C C . ARG A 1 89 ? 0.064 4.318 -11.146 1.00 91.56 89 ARG A C 1
ATOM 717 O O . ARG A 1 89 ? 0.356 3.629 -12.121 1.00 91.56 89 ARG A O 1
ATOM 724 N N . ASP A 1 90 ? -0.169 3.814 -9.932 1.00 92.56 90 ASP A N 1
ATOM 725 C CA . ASP A 1 90 ? -0.040 2.379 -9.646 1.00 92.56 90 ASP A CA 1
ATOM 726 C C . ASP A 1 90 ? -0.959 1.553 -10.556 1.00 92.56 90 ASP A C 1
ATOM 728 O O . ASP A 1 90 ? -0.513 0.595 -11.176 1.00 92.56 90 ASP A O 1
ATOM 732 N N . THR A 1 91 ? -2.227 1.956 -10.676 1.00 90.44 91 THR A N 1
ATOM 733 C CA . THR A 1 91 ? -3.238 1.231 -11.455 1.00 90.44 91 THR A CA 1
ATOM 734 C C . THR A 1 91 ? -2.924 1.207 -12.945 1.00 90.44 91 THR A C 1
ATOM 736 O O . THR A 1 91 ? -2.971 0.141 -13.543 1.00 90.44 91 THR A O 1
ATOM 739 N N . GLU A 1 92 ? -2.559 2.343 -13.544 1.00 90.56 92 GLU A N 1
ATOM 740 C CA . GLU A 1 92 ? -2.216 2.410 -14.970 1.00 90.56 92 GLU A CA 1
ATOM 741 C C . GLU A 1 92 ? -0.957 1.603 -15.288 1.00 90.56 92 GLU A C 1
ATOM 743 O O . GLU A 1 92 ? -0.938 0.841 -16.254 1.00 90.56 92 GLU A O 1
ATOM 748 N N . PHE A 1 93 ? 0.086 1.758 -14.468 1.00 92.69 93 PHE A N 1
ATOM 749 C CA . PHE A 1 93 ? 1.334 1.033 -14.654 1.00 92.69 93 PHE A CA 1
ATOM 750 C C . PHE A 1 93 ? 1.075 -0.470 -14.551 1.00 92.69 93 PHE A C 1
ATOM 752 O O . PHE A 1 93 ? 1.286 -1.206 -15.509 1.00 92.69 93 PHE A O 1
ATOM 759 N N . LEU A 1 94 ? 0.520 -0.928 -13.430 1.00 93.75 94 LEU A N 1
ATOM 760 C CA . LEU A 1 94 ? 0.314 -2.352 -13.176 1.00 93.75 94 LEU A CA 1
ATOM 761 C C . LEU A 1 94 ? -0.707 -2.988 -14.119 1.00 93.75 94 LEU A C 1
ATOM 763 O O . LEU A 1 94 ? -0.571 -4.166 -14.429 1.00 93.75 94 LEU A O 1
ATOM 767 N N . TYR A 1 95 ? -1.676 -2.232 -14.637 1.00 91.12 95 TYR A N 1
ATOM 768 C CA . TYR A 1 95 ? -2.606 -2.742 -15.645 1.00 91.12 95 TYR A CA 1
ATOM 769 C C . TYR A 1 95 ? -1.891 -3.225 -16.918 1.00 91.12 95 TYR A C 1
ATOM 771 O O . TYR A 1 95 ? -2.317 -4.212 -17.526 1.00 91.12 95 TYR A O 1
ATOM 779 N N . ARG A 1 96 ? -0.798 -2.555 -17.310 1.00 91.31 96 ARG A N 1
ATOM 780 C CA . ARG A 1 96 ? 0.009 -2.923 -18.485 1.00 91.31 96 ARG A CA 1
ATOM 781 C C . ARG A 1 96 ? 0.950 -4.100 -18.225 1.00 91.31 96 ARG A C 1
ATOM 783 O O . ARG A 1 96 ? 1.272 -4.808 -19.168 1.00 91.31 96 ARG A O 1
ATOM 790 N N . PHE A 1 97 ? 1.393 -4.286 -16.981 1.00 91.44 97 PHE A N 1
ATOM 791 C CA . PHE A 1 97 ? 2.382 -5.311 -16.625 1.00 91.44 97 PHE A CA 1
ATOM 792 C C . PHE A 1 97 ? 1.770 -6.619 -16.123 1.00 91.44 97 PHE A C 1
ATOM 794 O O . PHE A 1 97 ? 2.354 -7.672 -16.347 1.00 91.44 97 PHE A O 1
ATOM 801 N N . LEU A 1 98 ? 0.627 -6.566 -15.438 1.00 94.94 98 LEU A N 1
ATOM 802 C CA . LEU A 1 98 ? -0.033 -7.760 -14.918 1.00 94.94 98 LEU A CA 1
ATOM 803 C C . LEU A 1 98 ? -0.862 -8.448 -16.007 1.00 94.94 98 LEU A C 1
ATOM 805 O O . LEU A 1 98 ? -1.548 -7.797 -16.807 1.00 94.94 98 LEU A O 1
ATOM 809 N N . ASN A 1 99 ? -0.867 -9.775 -15.971 1.00 96.25 99 ASN A N 1
ATOM 810 C CA . ASN A 1 99 ? -1.822 -10.609 -16.692 1.00 96.25 99 ASN A CA 1
ATOM 811 C C . ASN A 1 99 ? -3.162 -10.681 -15.943 1.00 96.25 99 ASN A C 1
ATOM 813 O O . ASN A 1 99 ? -3.252 -10.372 -14.753 1.00 96.25 99 ASN A O 1
ATOM 817 N N . VAL A 1 100 ? -4.234 -11.080 -16.631 1.00 95.88 100 VAL A N 1
ATOM 818 C CA . VAL A 1 100 ? -5.532 -11.314 -15.977 1.00 95.88 100 VAL A CA 1
ATOM 819 C C . VAL A 1 100 ? -5.404 -12.443 -14.953 1.00 95.88 100 VAL A C 1
ATOM 821 O O . VAL A 1 100 ? -4.820 -13.485 -15.231 1.00 95.88 100 VAL A O 1
ATOM 824 N N . GLY A 1 101 ? -5.934 -12.220 -13.751 1.00 95.19 101 GLY A N 1
ATOM 825 C CA . GLY A 1 101 ? -5.791 -13.122 -12.607 1.00 95.19 101 GLY A CA 1
ATOM 826 C C . GLY A 1 101 ? -4.465 -12.971 -11.856 1.00 95.19 101 GLY A C 1
ATOM 827 O O . GLY A 1 101 ? -4.299 -13.564 -10.790 1.00 95.19 101 GLY A O 1
ATOM 828 N N . GLU A 1 102 ? -3.534 -12.154 -12.354 1.00 96.31 102 GLU A N 1
ATOM 829 C CA . GLU A 1 102 ? -2.249 -11.917 -11.707 1.00 96.31 102 GLU A CA 1
ATOM 830 C C . GLU A 1 102 ? -2.341 -10.804 -10.657 1.00 96.31 102 GLU A C 1
ATOM 832 O O . GLU A 1 102 ? -3.020 -9.783 -10.835 1.00 96.31 102 GLU A O 1
ATOM 837 N N . ARG A 1 103 ? -1.607 -10.991 -9.555 1.00 94.94 103 ARG A N 1
ATOM 838 C CA . ARG A 1 103 ? -1.438 -9.984 -8.509 1.00 94.94 103 ARG A CA 1
ATOM 839 C C . ARG A 1 103 ? 0.019 -9.627 -8.281 1.00 94.94 103 ARG A C 1
ATOM 841 O O . ARG A 1 103 ? 0.911 -10.455 -8.444 1.00 94.94 103 ARG A O 1
ATOM 848 N N . THR A 1 104 ? 0.248 -8.430 -7.756 1.00 94.50 104 THR A N 1
ATOM 849 C CA . THR A 1 104 ? 1.555 -8.075 -7.199 1.00 94.50 104 THR A CA 1
ATOM 850 C C . THR A 1 104 ? 1.861 -8.899 -5.941 1.00 94.50 104 THR A C 1
ATOM 852 O O . THR A 1 104 ? 0.949 -9.421 -5.278 1.00 94.50 104 THR A O 1
ATOM 855 N N . PRO A 1 105 ? 3.138 -8.954 -5.520 1.00 92.94 105 PRO A N 1
ATOM 856 C CA . PRO A 1 105 ? 3.484 -9.286 -4.146 1.00 92.94 105 PRO A CA 1
ATOM 857 C C . PRO A 1 105 ? 2.740 -8.396 -3.142 1.00 92.94 105 PRO A C 1
ATOM 859 O O . PRO A 1 105 ? 2.281 -7.296 -3.471 1.00 92.94 105 PRO A O 1
ATOM 862 N N . VAL A 1 106 ? 2.624 -8.890 -1.910 1.00 92.12 106 VAL A N 1
ATOM 863 C CA . VAL A 1 106 ? 2.024 -8.134 -0.810 1.00 92.12 106 VAL A CA 1
ATOM 864 C C . VAL A 1 106 ? 3.014 -7.072 -0.345 1.00 92.12 106 VAL A C 1
ATOM 866 O O . VAL A 1 106 ? 4.171 -7.367 -0.053 1.00 92.12 106 VAL A O 1
ATOM 869 N N . LEU A 1 107 ? 2.544 -5.834 -0.274 1.00 88.50 107 LEU A N 1
ATOM 870 C CA . LEU A 1 107 ? 3.288 -4.675 0.194 1.00 88.50 107 LEU A CA 1
ATOM 871 C C . LEU A 1 107 ? 2.712 -4.215 1.533 1.00 88.50 107 LEU A C 1
ATOM 873 O O . LEU A 1 107 ? 1.515 -4.365 1.800 1.00 88.50 107 LEU A O 1
ATOM 877 N N . LYS A 1 108 ? 3.549 -3.601 2.371 1.00 87.06 108 LYS A N 1
ATOM 878 C CA . LYS A 1 108 ? 3.045 -2.864 3.534 1.00 87.06 108 LYS A CA 1
ATOM 879 C C . LYS A 1 108 ? 2.176 -1.707 3.059 1.00 87.06 108 LYS A C 1
ATOM 881 O O . LYS A 1 108 ? 2.533 -1.024 2.097 1.00 87.06 108 LYS A O 1
ATOM 886 N N . TYR A 1 109 ? 1.056 -1.468 3.743 1.00 82.62 109 TYR A N 1
ATOM 887 C CA . TYR A 1 109 ? 0.152 -0.393 3.346 1.00 82.62 109 TYR A CA 1
ATOM 888 C C . TYR A 1 109 ? 0.847 0.970 3.400 1.00 82.62 109 TYR A C 1
ATOM 890 O O . TYR A 1 109 ? 0.651 1.758 2.489 1.00 82.62 109 TYR A O 1
ATOM 898 N N . VAL A 1 110 ? 1.712 1.238 4.384 1.00 79.12 110 VAL A N 1
ATOM 899 C CA . VAL A 1 110 ? 2.634 2.392 4.408 1.00 79.12 110 VAL A CA 1
ATOM 900 C C . VAL A 1 110 ? 4.047 1.958 4.786 1.00 79.12 110 VAL A C 1
ATOM 902 O O . VAL A 1 110 ? 4.232 0.978 5.499 1.00 79.12 110 VAL A O 1
ATOM 905 N N . GLU A 1 111 ? 5.050 2.727 4.353 1.00 70.94 111 GLU A N 1
ATOM 906 C CA . GLU A 1 111 ? 6.437 2.539 4.808 1.00 70.94 111 GLU A CA 1
ATOM 907 C C . GLU A 1 111 ? 6.662 3.053 6.232 1.00 70.94 111 GLU A C 1
ATOM 909 O O . GLU A 1 111 ? 7.464 2.497 6.973 1.00 70.94 111 GLU A O 1
ATOM 914 N N . SER A 1 112 ? 5.954 4.120 6.609 1.00 72.62 112 SER A N 1
ATOM 915 C CA . SER A 1 112 ? 5.972 4.684 7.955 1.00 72.62 112 SER A CA 1
ATOM 916 C C . SER A 1 112 ? 4.583 5.193 8.316 1.00 72.62 112 SER A C 1
ATOM 918 O O . SER A 1 112 ? 3.972 5.955 7.556 1.00 72.62 112 SER A O 1
ATOM 920 N N . ASN A 1 113 ? 4.107 4.783 9.492 1.00 71.31 113 ASN A N 1
ATOM 921 C CA . ASN A 1 113 ? 2.808 5.172 10.038 1.00 71.31 113 ASN A CA 1
ATOM 922 C C . ASN A 1 113 ? 2.715 6.691 10.247 1.00 71.31 113 ASN A C 1
ATOM 924 O O . ASN A 1 113 ? 1.648 7.269 10.071 1.00 71.31 113 ASN A O 1
ATOM 928 N N . GLU A 1 114 ? 3.838 7.364 10.511 1.00 66.88 114 GLU A N 1
ATOM 929 C CA . GLU A 1 114 ? 3.899 8.812 10.756 1.00 66.88 114 GLU A CA 1
ATOM 930 C C . GLU A 1 114 ? 3.494 9.654 9.540 1.00 66.88 114 GLU A C 1
ATOM 932 O O . GLU A 1 114 ? 3.017 10.782 9.678 1.00 66.88 114 GLU A O 1
ATOM 937 N N . LYS A 1 115 ? 3.659 9.107 8.332 1.00 68.69 115 LYS A N 1
ATOM 938 C CA . LYS A 1 115 ? 3.416 9.837 7.082 1.00 68.69 115 LYS A CA 1
ATOM 939 C C . LYS A 1 115 ? 1.961 9.787 6.617 1.00 68.69 115 LYS A C 1
ATOM 941 O O . LYS A 1 115 ? 1.610 10.501 5.681 1.00 68.69 115 LYS A O 1
ATOM 946 N N . TYR A 1 116 ? 1.109 8.970 7.238 1.00 77.69 116 TYR A N 1
ATOM 947 C CA . TYR A 1 116 ? -0.291 8.831 6.839 1.00 77.69 116 TYR A CA 1
ATOM 948 C C . TYR A 1 116 ? -1.217 9.052 8.034 1.00 77.69 116 TYR A C 1
ATOM 950 O O . TYR A 1 116 ? -1.322 8.212 8.923 1.00 77.69 116 TYR A O 1
ATOM 958 N N . ALA A 1 117 ? -1.892 10.204 8.045 1.00 78.31 117 ALA A N 1
ATOM 959 C CA . ALA A 1 117 ? -2.613 10.691 9.217 1.00 78.31 117 ALA A CA 1
ATOM 960 C C . ALA A 1 117 ? -3.634 9.687 9.803 1.00 78.31 117 ALA A C 1
ATOM 962 O O . ALA A 1 117 ? -3.576 9.479 11.011 1.00 78.31 117 ALA A O 1
ATOM 963 N N . PRO A 1 118 ? -4.460 8.971 9.009 1.00 82.06 118 PRO A N 1
ATOM 964 C CA . PRO A 1 118 ? -5.379 7.974 9.568 1.00 82.06 118 PRO A CA 1
ATOM 965 C C . PRO A 1 118 ? -4.710 6.803 10.296 1.00 82.06 118 PRO A C 1
ATOM 967 O O . PRO A 1 118 ? -5.306 6.238 11.202 1.00 82.06 118 PRO A O 1
ATOM 970 N N . LEU A 1 119 ? -3.478 6.429 9.931 1.00 84.69 119 LEU A N 1
ATOM 971 C CA . LEU A 1 119 ? -2.751 5.371 10.644 1.00 84.69 119 LEU A CA 1
ATOM 972 C C . LEU A 1 119 ? -2.167 5.856 11.964 1.00 84.69 119 LEU A C 1
ATOM 974 O O . LEU A 1 119 ? -2.041 5.061 12.886 1.00 84.69 119 LEU A O 1
ATOM 978 N N . ARG A 1 120 ? -1.820 7.144 12.064 1.00 86.31 120 ARG A N 1
ATOM 979 C CA . ARG A 1 120 ? -1.376 7.745 13.330 1.00 86.31 120 ARG A CA 1
ATOM 980 C C . ARG A 1 120 ? -2.482 7.784 14.372 1.00 86.31 120 ARG A C 1
ATOM 982 O O . ARG A 1 120 ? -2.186 7.810 15.559 1.00 86.31 120 ARG A O 1
ATOM 989 N N . ASP A 1 121 ? -3.728 7.854 13.913 1.00 90.19 121 ASP A N 1
ATOM 990 C CA . ASP A 1 121 ? -4.892 7.895 14.787 1.00 90.19 121 ASP A CA 1
ATOM 991 C C . ASP A 1 121 ? -5.320 6.476 15.241 1.00 90.19 121 ASP A C 1
ATOM 993 O O . ASP A 1 121 ? -6.149 6.360 16.139 1.00 90.19 121 ASP A O 1
ATOM 997 N N . LEU A 1 122 ? -4.759 5.401 14.661 1.00 90.88 122 LEU A N 1
ATOM 998 C CA . LEU A 1 122 ? -4.957 4.016 15.111 1.00 90.88 122 LEU A CA 1
ATOM 999 C C . LEU A 1 122 ? -3.933 3.603 16.173 1.00 90.88 122 LEU A C 1
ATOM 1001 O O . LEU A 1 122 ? -2.796 4.080 16.184 1.00 90.88 122 LEU A O 1
ATOM 1005 N N . ARG A 1 123 ? -4.285 2.611 17.000 1.00 91.12 123 ARG A N 1
ATOM 1006 C CA . ARG A 1 123 ? -3.301 1.917 17.840 1.00 91.12 123 ARG A CA 1
ATOM 1007 C C . ARG A 1 123 ? -2.204 1.247 16.991 1.00 91.12 123 ARG A C 1
ATOM 1009 O O . ARG A 1 123 ? -2.522 0.640 15.960 1.00 91.12 123 ARG A O 1
ATOM 1016 N N . PRO A 1 124 ? -0.932 1.274 17.446 1.00 89.19 124 PRO A N 1
ATOM 1017 C CA . PRO A 1 124 ? 0.201 0.702 16.709 1.00 89.19 124 PRO A CA 1
ATOM 1018 C C . PRO A 1 124 ? -0.001 -0.759 16.291 1.00 89.19 124 PRO A C 1
ATOM 1020 O O . PRO A 1 124 ? 0.304 -1.129 15.159 1.00 89.19 124 PRO A O 1
ATOM 1023 N N . GLU A 1 125 ? -0.609 -1.561 17.171 1.00 91.12 125 GLU A N 1
ATOM 1024 C CA . GLU A 1 125 ? -0.912 -2.979 16.942 1.00 91.12 125 GLU A CA 1
ATOM 1025 C C . GLU A 1 125 ? -1.744 -3.245 15.676 1.00 91.12 125 GLU A C 1
ATOM 1027 O O . GLU A 1 125 ? -1.582 -4.289 15.044 1.00 91.12 125 GLU A O 1
ATOM 1032 N N . TRP A 1 126 ? -2.616 -2.305 15.291 1.00 91.69 126 TRP A N 1
ATOM 1033 C CA . TRP A 1 126 ? -3.443 -2.397 14.087 1.00 91.69 126 TRP A CA 1
ATOM 1034 C C . TRP A 1 126 ? -2.771 -1.731 12.894 1.00 91.69 126 TRP A C 1
ATOM 1036 O O . TRP A 1 126 ? -2.803 -2.277 11.790 1.00 91.69 126 TRP A O 1
ATOM 1046 N N . ALA A 1 127 ? -2.128 -0.581 13.113 1.00 88.31 127 ALA A N 1
ATOM 1047 C CA . ALA A 1 127 ? -1.471 0.181 12.057 1.00 88.31 127 ALA A CA 1
ATOM 1048 C C . ALA A 1 127 ? -0.396 -0.641 11.318 1.00 88.31 127 ALA A C 1
ATOM 1050 O O . ALA A 1 127 ? -0.272 -0.546 10.098 1.00 88.31 127 ALA A O 1
ATOM 1051 N N . GLU A 1 128 ? 0.338 -1.495 12.034 1.00 87.75 128 GLU A N 1
ATOM 1052 C CA . GLU A 1 128 ? 1.415 -2.324 11.472 1.00 87.75 128 GLU A CA 1
ATOM 1053 C C . GLU A 1 128 ? 0.934 -3.578 10.726 1.00 87.75 128 GLU A C 1
ATOM 1055 O O . GLU A 1 128 ? 1.710 -4.199 9.996 1.00 87.75 128 GLU A O 1
ATOM 1060 N N . ARG A 1 129 ? -0.339 -3.962 10.878 1.00 89.94 129 ARG A N 1
ATOM 1061 C CA . ARG A 1 129 ? -0.901 -5.196 10.296 1.00 89.94 129 ARG A CA 1
ATOM 1062 C C . ARG A 1 129 ? -1.568 -4.984 8.938 1.00 89.94 129 ARG A C 1
ATOM 1064 O O . ARG A 1 129 ? -2.059 -5.939 8.335 1.00 89.94 129 ARG A O 1
ATOM 1071 N N . LEU A 1 130 ? -1.573 -3.754 8.433 1.00 89.81 130 LEU A N 1
ATOM 1072 C CA . LEU A 1 130 ? -2.235 -3.398 7.184 1.00 89.81 130 LEU A CA 1
ATOM 1073 C C . LEU A 1 130 ? -1.322 -3.614 5.978 1.00 89.81 130 LEU A C 1
ATOM 1075 O O . LEU A 1 130 ? -0.216 -3.077 5.878 1.00 89.81 130 LEU A O 1
ATOM 1079 N N . HIS A 1 131 ? -1.841 -4.381 5.029 1.00 91.00 131 HIS A N 1
ATOM 1080 C CA . HIS A 1 131 ? -1.140 -4.796 3.826 1.00 91.00 131 HIS A CA 1
ATOM 1081 C C . HIS A 1 131 ? -1.994 -4.521 2.590 1.00 91.00 131 HIS A C 1
ATOM 1083 O O . HIS A 1 131 ? -3.216 -4.405 2.674 1.00 91.00 131 HIS A O 1
ATOM 1089 N N . ILE A 1 132 ? -1.340 -4.407 1.439 1.00 91.31 132 ILE A N 1
ATOM 1090 C CA . ILE A 1 132 ? -1.984 -4.144 0.155 1.00 91.31 132 ILE A CA 1
ATOM 1091 C C . ILE A 1 132 ? -1.315 -4.953 -0.951 1.00 91.31 132 ILE A C 1
ATOM 1093 O O . ILE A 1 132 ? -0.107 -5.180 -0.936 1.00 91.31 132 ILE A O 1
ATOM 1097 N N . PHE A 1 133 ? -2.102 -5.359 -1.935 1.00 93.38 133 PHE A N 1
ATOM 1098 C CA . PHE A 1 133 ? -1.619 -5.829 -3.225 1.00 93.38 133 PHE A CA 1
ATOM 1099 C C . PHE A 1 133 ? -2.561 -5.322 -4.318 1.00 93.38 133 PHE A C 1
ATOM 1101 O O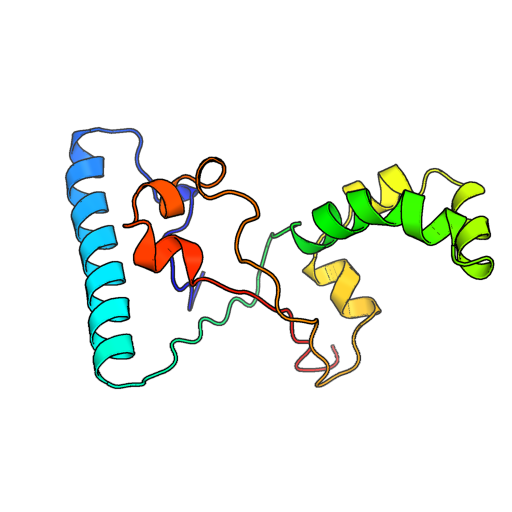 . PHE A 1 133 ? -3.694 -4.925 -4.039 1.00 93.38 133 PHE A O 1
ATOM 1108 N N . TYR A 1 134 ? -2.089 -5.340 -5.559 1.00 93.62 134 TYR A N 1
ATOM 1109 C CA . TYR A 1 134 ? -2.898 -5.046 -6.737 1.00 93.62 134 TYR A CA 1
ATOM 1110 C C . TYR A 1 134 ? -3.221 -6.344 -7.463 1.00 93.62 134 TYR A C 1
ATOM 1112 O O . TYR A 1 134 ? -2.375 -7.230 -7.519 1.00 93.62 134 TYR A O 1
ATOM 1120 N N . LEU A 1 135 ? -4.427 -6.445 -8.014 1.00 93.69 135 LEU A N 1
ATOM 1121 C CA . LEU A 1 135 ? -4.913 -7.577 -8.802 1.00 93.69 135 LEU A CA 1
ATOM 1122 C C . LEU A 1 135 ? -5.479 -7.026 -10.109 1.00 93.69 135 LEU A C 1
ATOM 1124 O O . LEU A 1 135 ? -6.211 -6.034 -10.071 1.00 93.69 135 LEU A O 1
ATOM 1128 N N . LYS A 1 136 ? -5.177 -7.669 -11.239 1.00 94.31 136 LYS A N 1
ATOM 1129 C CA . LYS A 1 136 ? -5.861 -7.410 -12.511 1.00 94.31 136 LYS A CA 1
ATOM 1130 C C . LYS A 1 136 ? -6.959 -8.460 -12.707 1.00 94.31 136 LYS A C 1
ATOM 1132 O O . LYS A 1 136 ? -6.651 -9.588 -13.080 1.00 94.31 136 LYS A O 1
ATOM 1137 N N . PRO A 1 137 ? -8.233 -8.139 -12.420 1.00 90.75 137 PRO A N 1
ATOM 1138 C CA . PRO A 1 137 ? -9.285 -9.151 -12.412 1.00 90.75 137 PRO A CA 1
ATOM 1139 C C . PRO A 1 137 ? -9.805 -9.508 -13.810 1.00 90.75 137 PRO A C 1
ATOM 1141 O O . PRO A 1 137 ? -10.285 -10.619 -13.990 1.00 90.75 137 PRO A O 1
ATOM 1144 N N . VAL A 1 138 ? -9.737 -8.586 -14.778 1.00 88.56 138 VAL A N 1
ATOM 1145 C CA . VAL A 1 138 ? -10.290 -8.742 -16.136 1.00 88.56 138 VAL A CA 1
ATOM 1146 C C . VAL A 1 138 ? -9.441 -7.997 -17.175 1.00 88.56 138 VAL A C 1
ATOM 1148 O O . VAL A 1 138 ? -8.659 -7.110 -16.818 1.00 88.56 138 VAL A O 1
ATOM 1151 N N . GLU A 1 139 ? -9.613 -8.353 -18.448 1.00 80.12 139 GLU A N 1
ATOM 1152 C CA . GLU A 1 139 ? -9.236 -7.528 -19.606 1.00 80.12 139 GLU A CA 1
ATOM 1153 C C . GLU A 1 139 ? -10.311 -6.453 -19.859 1.00 80.12 139 GLU A C 1
ATOM 1155 O O . GLU A 1 139 ? -11.484 -6.681 -19.554 1.00 80.12 139 GLU A O 1
ATOM 1160 N N . LEU A 1 140 ? -9.898 -5.264 -20.326 1.00 67.44 140 LEU A N 1
ATOM 1161 C CA . LEU A 1 140 ? -10.810 -4.194 -20.765 1.00 67.44 140 LEU A CA 1
ATOM 1162 C C . LEU A 1 140 ? -11.492 -4.546 -22.086 1.00 67.44 140 LEU A C 1
ATOM 1164 O O . LEU A 1 140 ? -10.778 -5.050 -22.981 1.00 67.44 140 LEU A O 1
#

Foldseek 3Di:
DAFDLFDALVCQDPDPVVNVVVLVVLVVSVVVVVV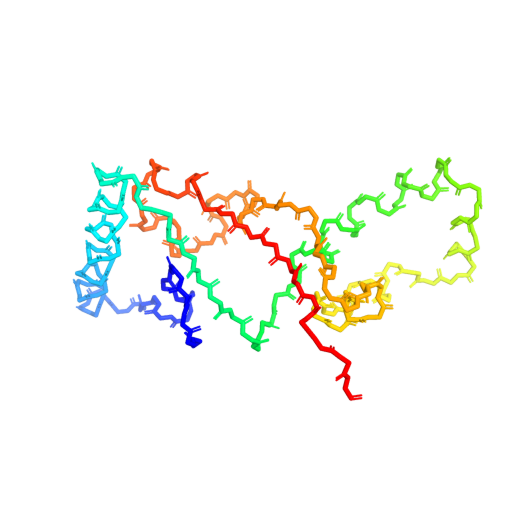CVVVVHDRDGDDDDDQALVVLVVCLVCLVVVVVVPVVSVVCVVDPVSVVSVPDGPCVVVLVVDDAFDKDPKDQPDPDLVVRVRLVSHDPVVSRPDIDMDHRHDDD

pLDDT: mean 89.75, std 7.8, range [45.69, 98.0]

Secondary structure (DSSP, 8-state):
-TT-SS--GGGS-SSHHHHHHHHHHHHHHHHHHHHHHHTTPPP----SS----HHHHHHHHHHHHHHTT-GGGGGGGGTTHHHHHHH--HHHHHHHHPPTT-BPPPEES-S-GGGSHHHHTS-HHHHTT-EE--B--S--

Radius of gyration: 18.19 Å; chains: 1; bounding box: 40×37×42 Å

Sequence (140 aa):
MDGALLPLASDRPSSPLLFKKYENVIKLYEKLYKVSSDNGVLLVGVVKDSRSTRFIQTLSRLAPLLINKVEELRELLSFDYRRVIQRSRDTEFLYRFLNVGERTPVLKYVESNEKYAPLRDLRPEWAERLHIFYLKPVEL